Protein AF-A0A372LYJ2-F1 (afdb_monomer_lite)

Structure (mmCIF, N/CA/C/O backbone):
data_AF-A0A372LYJ2-F1
#
_entry.id   AF-A0A372LYJ2-F1
#
loop_
_atom_site.group_PDB
_atom_site.id
_atom_site.type_symbol
_atom_site.label_atom_id
_atom_site.label_alt_id
_atom_site.label_comp_id
_atom_site.label_asym_id
_atom_site.label_entity_id
_atom_site.label_seq_id
_atom_site.pdbx_PDB_ins_code
_atom_site.Ca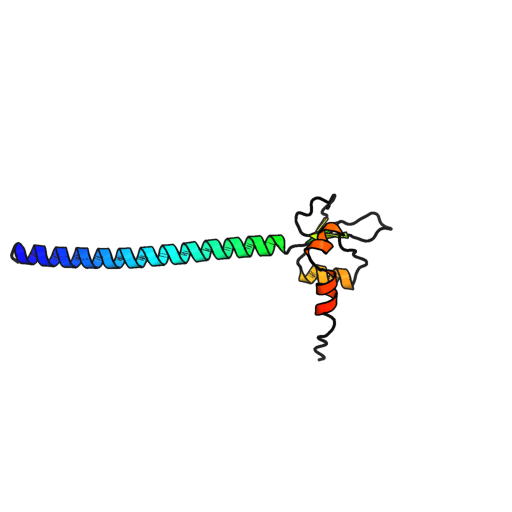rtn_x
_atom_site.Cartn_y
_atom_site.Cartn_z
_atom_site.occupancy
_atom_site.B_iso_or_equiv
_atom_site.auth_seq_id
_atom_site.auth_comp_id
_atom_site.auth_asym_id
_atom_site.auth_atom_id
_atom_site.pdbx_PDB_model_num
ATOM 1 N N . MET A 1 1 ? -33.361 10.580 38.754 1.00 68.88 1 MET A N 1
ATOM 2 C CA . MET A 1 1 ? -32.378 9.537 38.392 1.00 68.88 1 MET A CA 1
ATOM 3 C C . MET A 1 1 ? -31.405 9.361 39.550 1.00 68.88 1 MET A C 1
ATOM 5 O O . MET A 1 1 ? -30.804 10.346 39.975 1.00 68.88 1 MET A O 1
ATOM 9 N N . GLY A 1 2 ? -31.306 8.154 40.110 1.00 94.12 2 GLY A N 1
ATOM 10 C CA . GLY A 1 2 ? -30.440 7.874 41.265 1.00 94.12 2 GLY A CA 1
ATOM 11 C C . GLY A 1 2 ? -28.957 7.745 40.889 1.00 94.12 2 GLY A C 1
ATOM 12 O O . GLY A 1 2 ? -28.615 7.552 39.723 1.00 94.12 2 GLY A O 1
ATOM 13 N N . VAL A 1 3 ? -28.054 7.810 41.874 1.00 94.44 3 VAL A N 1
ATOM 14 C CA . VAL A 1 3 ? -26.594 7.684 41.651 1.00 94.44 3 VAL A CA 1
ATOM 15 C C . VAL A 1 3 ? -26.223 6.349 40.987 1.00 94.44 3 VAL A C 1
ATOM 17 O O . VAL A 1 3 ? -25.408 6.333 40.067 1.00 94.44 3 VAL A O 1
ATOM 20 N N . GLY A 1 4 ? -26.858 5.238 41.380 1.00 96.50 4 GLY A N 1
ATOM 21 C CA . GLY A 1 4 ? -26.613 3.923 40.769 1.00 96.50 4 GLY A CA 1
ATOM 22 C C . GLY A 1 4 ? -27.024 3.841 39.292 1.00 96.50 4 GLY A C 1
ATOM 23 O O . GLY A 1 4 ? -26.335 3.227 38.480 1.00 96.50 4 GLY A O 1
ATOM 24 N N . GLU A 1 5 ? -28.106 4.519 38.919 1.00 94.75 5 GLU A N 1
ATOM 25 C CA . GLU A 1 5 ? -28.613 4.564 37.544 1.00 94.75 5 GLU A CA 1
ATOM 26 C C . GLU A 1 5 ? -27.720 5.424 36.637 1.00 94.75 5 GLU A C 1
ATOM 28 O O . GLU A 1 5 ? -27.388 5.032 35.513 1.00 94.75 5 GLU A O 1
ATOM 33 N N . ARG A 1 6 ? -27.215 6.545 37.171 1.00 96.88 6 ARG A N 1
ATOM 34 C CA . ARG A 1 6 ? -26.174 7.349 36.517 1.00 96.88 6 ARG A CA 1
ATOM 35 C C . ARG A 1 6 ? -24.891 6.547 36.303 1.00 96.88 6 ARG A C 1
ATOM 37 O O . ARG A 1 6 ? -24.343 6.567 35.205 1.00 96.88 6 ARG A O 1
ATOM 44 N N . LEU A 1 7 ? -24.431 5.805 37.315 1.00 97.12 7 LEU A N 1
ATOM 45 C CA . LEU A 1 7 ? -23.234 4.966 37.203 1.00 97.12 7 LEU A CA 1
ATOM 46 C C . LEU A 1 7 ? -23.387 3.897 36.112 1.00 97.12 7 LEU A C 1
ATOM 48 O O . LEU A 1 7 ? -22.477 3.710 35.305 1.00 97.12 7 LEU A O 1
ATOM 52 N N . LYS A 1 8 ? -24.541 3.222 36.051 1.00 97.75 8 LYS A N 1
ATOM 53 C CA . LYS A 1 8 ? -24.839 2.237 35.000 1.00 97.75 8 LYS A CA 1
ATOM 54 C C . LYS A 1 8 ? -24.806 2.869 33.606 1.00 97.75 8 LYS A C 1
ATOM 56 O O . LYS A 1 8 ? -24.208 2.298 32.699 1.00 97.75 8 LYS A O 1
ATOM 61 N N . SER A 1 9 ? -25.388 4.059 33.462 1.00 96.50 9 SER A N 1
ATOM 62 C CA . SER A 1 9 ? -25.400 4.801 32.197 1.00 96.50 9 SER A CA 1
ATOM 63 C C . SER A 1 9 ? -23.986 5.168 31.743 1.00 96.50 9 SER A C 1
ATOM 65 O O . SER A 1 9 ? -23.612 4.890 30.607 1.00 96.50 9 SER A O 1
ATOM 67 N N . HIS A 1 10 ? -23.151 5.700 32.642 1.00 97.94 10 HIS A N 1
ATOM 68 C CA . HIS A 1 10 ? -21.763 6.026 32.307 1.00 97.94 10 HIS A CA 1
ATOM 69 C C . HIS A 1 10 ? -20.929 4.787 31.962 1.00 97.94 10 HIS A C 1
ATOM 71 O O . HIS A 1 10 ? -20.137 4.844 31.028 1.00 97.94 10 HIS A O 1
ATOM 77 N N . ARG A 1 11 ? -21.133 3.650 32.642 1.00 98.38 11 ARG A N 1
ATOM 78 C CA . ARG A 1 11 ? -20.461 2.387 32.280 1.00 98.38 11 ARG A CA 1
ATOM 79 C C . ARG A 1 11 ? -20.824 1.915 30.872 1.00 98.38 11 ARG A C 1
ATOM 81 O O . ARG A 1 11 ? -19.946 1.460 30.150 1.00 98.38 11 ARG A O 1
ATOM 88 N N . ALA A 1 12 ? -22.087 2.054 30.472 1.00 98.19 12 ALA A N 1
ATOM 89 C CA . ALA A 1 12 ? -22.512 1.723 29.114 1.00 98.19 12 ALA A CA 1
ATOM 90 C C . ALA A 1 12 ? -21.857 2.643 28.070 1.00 98.19 12 ALA A C 1
ATOM 92 O O . ALA A 1 12 ? -21.398 2.163 27.037 1.00 98.19 12 ALA A O 1
ATOM 93 N N . VAL A 1 13 ? -21.749 3.945 28.366 1.00 98.38 13 VAL A N 1
ATOM 94 C CA . VAL A 1 13 ? -21.038 4.902 27.502 1.00 98.38 13 VAL A CA 1
ATOM 95 C C . VAL A 1 13 ? -19.561 4.533 27.370 1.00 98.38 13 VAL A C 1
ATOM 97 O O . VAL A 1 13 ? -19.047 4.524 26.258 1.00 98.38 13 VAL A O 1
ATOM 100 N N . VAL A 1 14 ? -18.887 4.180 28.469 1.00 98.50 14 VAL A N 1
ATOM 101 C CA . VAL A 1 14 ? -17.480 3.745 28.435 1.00 98.50 14 VAL A CA 1
ATOM 102 C C . VAL A 1 14 ? -17.310 2.512 27.549 1.00 98.50 14 VAL A C 1
ATOM 104 O O . VAL A 1 14 ? -16.494 2.546 26.634 1.00 98.50 14 VAL A O 1
ATOM 107 N N . ALA A 1 15 ? -18.128 1.475 27.740 1.00 98.44 15 ALA A N 1
ATOM 108 C CA . ALA A 1 15 ? -18.057 0.261 26.924 1.00 98.44 15 ALA A CA 1
ATOM 109 C C . ALA A 1 15 ? -18.293 0.545 25.429 1.00 98.44 15 ALA A C 1
ATOM 111 O O . ALA A 1 15 ? -17.635 -0.026 24.558 1.00 98.44 15 ALA A O 1
ATOM 112 N N . TRP A 1 16 ? -19.214 1.459 25.116 1.00 98.25 16 TRP A N 1
ATOM 113 C CA . TRP A 1 16 ? -19.451 1.883 23.740 1.00 98.25 16 TRP A CA 1
ATOM 114 C C . TRP A 1 16 ? -18.252 2.641 23.151 1.00 98.25 16 TRP A C 1
ATOM 116 O O . TRP A 1 16 ? -17.854 2.359 22.022 1.00 98.25 16 TRP A O 1
ATOM 126 N N . LEU A 1 17 ? -17.635 3.552 23.909 1.00 98.38 17 LEU A N 1
ATOM 127 C CA . LEU A 1 17 ? -16.441 4.284 23.472 1.00 98.38 17 LEU A CA 1
ATOM 128 C C . LEU A 1 17 ? -15.238 3.357 23.264 1.00 98.38 17 LEU A C 1
ATOM 130 O O . LEU A 1 17 ? -14.503 3.521 22.293 1.00 98.38 17 LEU A O 1
ATOM 134 N N . GLU A 1 18 ? -15.055 2.361 24.128 1.00 98.62 18 GLU A N 1
ATOM 135 C CA . GLU A 1 18 ? -14.017 1.338 23.968 1.00 98.62 18 GLU A CA 1
ATOM 136 C C . GLU A 1 18 ? -14.218 0.531 22.683 1.00 98.62 18 GLU A C 1
ATOM 138 O O . GLU A 1 18 ? -13.263 0.298 21.937 1.00 98.62 18 GLU A O 1
ATOM 143 N N . TYR A 1 19 ? -15.465 0.163 22.378 1.00 98.19 19 TYR A N 1
ATOM 144 C CA . TYR A 1 19 ? -15.797 -0.491 21.118 1.00 98.19 19 TYR A CA 1
ATOM 145 C C . TYR A 1 19 ? -15.468 0.400 19.913 1.00 98.19 19 TYR A C 1
ATOM 147 O O . TYR A 1 19 ? -14.812 -0.066 18.982 1.00 98.19 19 TYR A O 1
ATOM 155 N N . GLN A 1 20 ? -15.874 1.675 19.933 1.00 98.38 20 GLN A N 1
ATOM 156 C CA . GLN A 1 20 ? -15.577 2.620 18.849 1.00 98.38 20 GLN A CA 1
ATOM 157 C C . GLN A 1 20 ? -14.066 2.787 18.649 1.00 98.38 20 GLN A C 1
ATOM 159 O O . GLN A 1 20 ? -13.574 2.681 17.527 1.00 98.38 20 GLN A O 1
ATOM 164 N N . LEU A 1 21 ? -13.307 2.943 19.737 1.00 98.31 21 LEU A N 1
ATOM 165 C CA . LEU A 1 21 ? -11.849 3.032 19.684 1.00 98.31 21 LEU A CA 1
ATOM 166 C C . LEU A 1 21 ? -11.221 1.780 19.058 1.00 98.31 21 LEU A C 1
ATOM 168 O O . LEU A 1 21 ? -10.285 1.887 18.267 1.00 98.31 21 LEU A O 1
ATOM 172 N N . ALA A 1 22 ? -11.726 0.590 19.390 1.00 98.25 22 ALA A N 1
ATOM 173 C CA . ALA A 1 22 ? -11.243 -0.657 18.807 1.00 98.25 22 ALA A CA 1
ATOM 174 C C . ALA A 1 22 ? -11.548 -0.778 17.301 1.00 98.25 22 ALA A C 1
ATOM 176 O O . ALA A 1 22 ? -10.782 -1.416 16.579 1.00 98.25 22 ALA A O 1
ATOM 177 N N . GLN A 1 23 ? -12.648 -0.193 16.816 1.00 98.31 23 GLN A N 1
ATOM 178 C CA . GLN A 1 23 ? -12.946 -0.139 15.379 1.00 98.31 23 GLN A CA 1
ATOM 179 C C . GLN A 1 23 ? -12.018 0.837 14.653 1.00 98.31 23 GLN A C 1
ATOM 181 O O . GLN A 1 23 ? -11.401 0.463 13.658 1.00 98.31 23 GLN A O 1
ATOM 186 N N . GLU A 1 24 ? -11.843 2.047 15.184 1.00 98.25 24 GLU A N 1
ATOM 187 C CA . GLU A 1 24 ? -10.965 3.046 14.563 1.00 98.25 24 GLU A CA 1
ATOM 188 C C . GLU A 1 24 ? -9.503 2.589 14.539 1.00 98.25 24 GLU A C 1
ATOM 190 O O . GLU A 1 24 ? -8.820 2.759 13.534 1.00 98.25 24 GLU A O 1
ATOM 195 N N . ARG A 1 25 ? -9.027 1.910 15.591 1.00 98.38 25 ARG A N 1
ATOM 196 C CA . ARG A 1 25 ? -7.683 1.307 15.591 1.00 98.38 25 ARG A CA 1
ATOM 197 C C 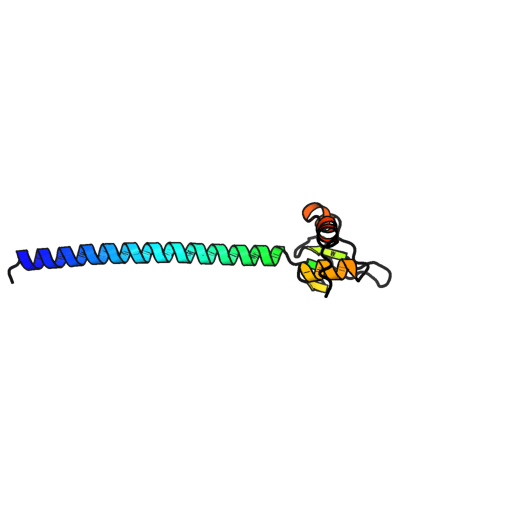. ARG A 1 25 ? -7.493 0.273 14.483 1.00 98.38 25 ARG A C 1
ATOM 199 O O . ARG A 1 25 ? -6.432 0.254 13.871 1.00 98.38 25 ARG A O 1
ATOM 206 N N . ARG A 1 26 ? -8.503 -0.561 14.214 1.00 98.06 26 ARG A N 1
ATOM 207 C CA . ARG A 1 26 ? -8.454 -1.523 13.100 1.00 98.06 26 ARG A CA 1
ATOM 208 C C . ARG A 1 26 ? -8.385 -0.810 11.757 1.00 98.06 26 ARG A C 1
ATOM 210 O O . ARG A 1 26 ? -7.506 -1.105 10.963 1.00 98.06 26 ARG A O 1
ATOM 217 N N . LYS A 1 27 ? -9.227 0.204 11.559 1.00 97.69 27 LYS A N 1
ATOM 218 C CA . LYS A 1 27 ? -9.217 1.011 10.337 1.00 97.69 27 LYS A CA 1
ATOM 219 C C . LYS A 1 27 ? -7.873 1.703 10.099 1.00 97.69 27 LYS A C 1
ATOM 221 O O . LYS A 1 27 ? -7.413 1.759 8.965 1.00 97.69 27 LYS A O 1
ATOM 226 N N . VAL A 1 28 ? -7.238 2.217 11.154 1.00 97.88 28 VAL A N 1
ATOM 227 C CA . VAL A 1 28 ? -5.886 2.786 11.062 1.00 97.88 28 VAL A CA 1
ATOM 228 C C . VAL A 1 28 ? -4.883 1.726 10.612 1.00 97.88 28 VAL A C 1
ATOM 230 O O . VAL A 1 28 ? -4.150 1.983 9.666 1.00 97.88 28 VAL A O 1
ATOM 233 N N . GLN A 1 29 ? -4.894 0.534 11.216 1.00 97.81 29 GLN A N 1
ATOM 234 C CA . GLN A 1 29 ? -4.000 -0.561 10.814 1.00 97.81 29 GLN A CA 1
ATOM 235 C C . GLN A 1 29 ? -4.198 -0.971 9.349 1.00 97.81 29 GLN A C 1
ATOM 237 O O . GLN A 1 29 ? -3.219 -1.159 8.628 1.00 97.81 29 GLN A O 1
ATOM 242 N N . ASP A 1 30 ? -5.448 -1.060 8.893 1.00 97.62 30 ASP A N 1
ATOM 243 C CA . ASP A 1 30 ? -5.763 -1.388 7.500 1.00 97.62 30 ASP A CA 1
ATOM 244 C C . ASP A 1 30 ? -5.224 -0.311 6.543 1.00 97.62 30 ASP A C 1
ATOM 246 O O . ASP A 1 30 ? -4.564 -0.619 5.550 1.00 97.62 30 ASP A O 1
ATOM 250 N N . LEU A 1 31 ? -5.429 0.969 6.872 1.00 97.50 31 LEU A N 1
ATOM 251 C CA . LEU A 1 31 ? -4.923 2.090 6.074 1.00 97.50 31 LEU A CA 1
ATOM 252 C C . LEU A 1 31 ? -3.389 2.162 6.066 1.00 97.50 31 LEU A C 1
ATOM 254 O O . LEU A 1 31 ? -2.797 2.455 5.028 1.00 97.50 31 LEU A O 1
ATOM 258 N N . GLU A 1 32 ? -2.733 1.886 7.193 1.00 97.62 32 GLU A N 1
ATOM 259 C CA . GLU A 1 32 ? -1.270 1.800 7.273 1.00 97.62 32 GLU A CA 1
ATOM 260 C C . GLU A 1 32 ? -0.731 0.688 6.360 1.00 97.62 32 GLU A C 1
ATOM 262 O O . GLU A 1 32 ? 0.233 0.909 5.619 1.00 97.62 32 GLU A O 1
ATOM 267 N N . ALA A 1 33 ? -1.390 -0.475 6.341 1.00 96.69 33 ALA A N 1
ATOM 268 C CA . ALA A 1 33 ? -1.046 -1.573 5.442 1.00 96.69 33 ALA A CA 1
ATOM 269 C C . ALA A 1 33 ? -1.252 -1.199 3.962 1.00 96.69 33 ALA A C 1
ATOM 271 O O . ALA A 1 33 ? -0.392 -1.493 3.127 1.00 96.69 33 ALA A O 1
ATOM 272 N N . GLU A 1 34 ? -2.343 -0.503 3.623 1.00 94.50 34 GLU A N 1
ATOM 273 C CA . GLU A 1 34 ? -2.580 -0.002 2.264 1.00 94.50 34 GLU A CA 1
ATOM 274 C C . GLU A 1 34 ? -1.506 0.993 1.807 1.00 94.50 34 GLU A C 1
ATOM 276 O O . GLU A 1 34 ? -1.041 0.925 0.664 1.00 94.50 34 GLU A O 1
ATOM 281 N N . VAL A 1 35 ? -1.095 1.919 2.680 1.00 94.31 35 VAL A N 1
ATOM 282 C CA . VAL A 1 35 ? -0.020 2.876 2.381 1.00 94.31 35 VAL A CA 1
ATOM 283 C C . VAL A 1 35 ? 1.287 2.134 2.123 1.00 94.31 35 VAL A C 1
ATOM 285 O O . VAL A 1 35 ? 1.925 2.379 1.098 1.00 94.31 35 VAL A O 1
ATOM 288 N N . ALA A 1 36 ? 1.654 1.189 2.990 1.00 93.25 36 ALA A N 1
ATOM 289 C CA . ALA A 1 36 ? 2.862 0.387 2.817 1.00 93.25 36 ALA A CA 1
ATOM 290 C C . ALA A 1 36 ? 2.845 -0.398 1.493 1.00 93.25 36 ALA A C 1
ATOM 292 O O . ALA A 1 36 ? 3.826 -0.377 0.749 1.00 93.25 36 ALA A O 1
ATOM 293 N N . ALA A 1 37 ? 1.717 -1.024 1.147 1.00 91.94 37 ALA A N 1
ATOM 294 C CA . ALA A 1 37 ? 1.563 -1.752 -0.110 1.00 91.94 37 ALA A CA 1
ATOM 295 C C . ALA A 1 37 ? 1.677 -0.835 -1.340 1.00 91.94 37 ALA A C 1
ATOM 297 O O . ALA A 1 37 ? 2.310 -1.201 -2.332 1.00 91.94 37 ALA A O 1
ATOM 298 N N . ARG A 1 38 ? 1.105 0.376 -1.288 1.00 90.19 38 ARG A N 1
ATOM 299 C CA . ARG A 1 38 ? 1.220 1.361 -2.378 1.00 90.19 38 ARG A CA 1
ATOM 300 C C . ARG A 1 38 ? 2.644 1.868 -2.551 1.00 90.19 38 ARG A C 1
ATOM 302 O O . ARG A 1 38 ? 3.086 2.010 -3.688 1.00 90.19 38 ARG A O 1
ATOM 309 N N . GLU A 1 39 ? 3.353 2.139 -1.462 1.00 85.25 39 GLU A N 1
ATOM 310 C CA . GLU A 1 39 ? 4.760 2.547 -1.523 1.00 85.25 39 GLU A CA 1
ATOM 311 C C . GLU A 1 39 ? 5.640 1.423 -2.077 1.00 85.25 39 GLU A C 1
ATOM 313 O O . GLU A 1 39 ? 6.455 1.670 -2.966 1.00 85.25 39 GLU A O 1
ATOM 318 N N . GLN A 1 40 ? 5.398 0.176 -1.668 1.00 77.88 40 GLN A N 1
ATOM 319 C CA . GLN A 1 40 ? 6.084 -0.981 -2.238 1.00 77.88 40 GLN A CA 1
ATOM 320 C C . GLN A 1 40 ? 5.799 -1.126 -3.741 1.00 77.88 40 GLN A C 1
ATOM 322 O O . GLN A 1 40 ? 6.729 -1.235 -4.534 1.00 77.88 40 GLN A O 1
ATOM 327 N N . ALA A 1 41 ? 4.537 -1.019 -4.165 1.00 72.06 41 ALA A N 1
ATOM 328 C CA . ALA A 1 41 ? 4.173 -1.068 -5.581 1.00 72.06 41 ALA A CA 1
ATOM 329 C C . ALA A 1 41 ? 4.801 0.080 -6.395 1.00 72.06 41 ALA A C 1
ATOM 331 O O . ALA A 1 41 ? 5.187 -0.114 -7.549 1.00 72.06 41 ALA A O 1
ATOM 332 N N . ARG A 1 42 ? 4.937 1.280 -5.812 1.00 69.69 42 ARG A N 1
ATOM 333 C CA . ARG A 1 42 ? 5.642 2.418 -6.428 1.00 69.69 42 ARG A CA 1
ATOM 334 C C . ARG A 1 42 ? 7.136 2.154 -6.562 1.00 69.69 42 ARG A C 1
ATOM 336 O O . ARG A 1 42 ? 7.704 2.464 -7.608 1.00 69.69 42 ARG A O 1
ATOM 343 N N . GLU A 1 43 ? 7.763 1.591 -5.535 1.00 67.44 43 GLU A N 1
ATOM 344 C CA . GLU A 1 43 ? 9.169 1.191 -5.557 1.00 67.44 43 GLU A CA 1
ATOM 345 C C . GLU A 1 43 ? 9.412 0.108 -6.613 1.00 67.44 43 GLU A C 1
ATOM 347 O O . GLU A 1 43 ? 10.317 0.248 -7.434 1.00 67.44 43 GLU A O 1
ATOM 352 N N . ASP A 1 44 ? 8.564 -0.916 -6.670 1.00 66.06 44 ASP A N 1
ATOM 353 C CA . ASP A 1 44 ? 8.649 -1.986 -7.665 1.00 66.06 44 ASP A CA 1
ATOM 354 C C . ASP A 1 44 ? 8.423 -1.448 -9.080 1.00 66.06 44 ASP A C 1
ATOM 356 O O . ASP A 1 44 ? 9.191 -1.755 -9.993 1.00 66.06 44 ASP A O 1
ATOM 360 N N . ALA A 1 45 ? 7.456 -0.545 -9.264 1.00 62.03 45 ALA A N 1
ATOM 361 C CA . ALA A 1 45 ? 7.255 0.155 -10.530 1.00 62.03 45 ALA A CA 1
ATOM 362 C C . ALA A 1 45 ? 8.442 1.060 -10.901 1.00 62.03 45 ALA A C 1
ATOM 364 O O . ALA A 1 45 ? 8.734 1.221 -12.085 1.00 62.03 45 ALA A O 1
ATOM 365 N N . ARG A 1 46 ? 9.146 1.654 -9.925 1.00 59.72 46 ARG A N 1
ATOM 366 C CA . ARG A 1 46 ? 10.389 2.409 -10.160 1.00 59.72 46 ARG A CA 1
ATOM 367 C C . ARG A 1 46 ? 11.528 1.477 -10.567 1.00 59.72 46 ARG A C 1
ATOM 369 O O . ARG A 1 46 ? 12.267 1.808 -11.489 1.00 59.72 46 ARG A O 1
ATOM 376 N N . ARG A 1 47 ? 11.649 0.313 -9.925 1.00 60.56 47 ARG A N 1
ATOM 377 C CA . ARG A 1 47 ? 12.633 -0.737 -10.249 1.00 60.56 47 ARG A CA 1
ATOM 378 C C . ARG A 1 47 ? 12.365 -1.417 -11.592 1.00 60.56 47 ARG A C 1
ATOM 380 O O . ARG A 1 47 ? 13.300 -1.908 -12.216 1.00 60.56 47 ARG A O 1
ATOM 387 N N . ALA A 1 48 ? 11.113 -1.427 -12.044 1.00 61.88 48 ALA A N 1
ATOM 388 C CA . ALA A 1 48 ? 10.698 -1.938 -13.348 1.00 61.88 48 ALA A CA 1
ATOM 389 C C . ALA A 1 48 ? 10.926 -0.947 -14.508 1.00 61.88 48 ALA A C 1
ATOM 391 O O . ALA A 1 48 ? 10.548 -1.239 -15.645 1.00 61.88 48 ALA A O 1
ATOM 392 N N . ARG A 1 49 ? 11.505 0.234 -14.249 1.00 70.56 49 ARG A N 1
ATOM 393 C CA . ARG A 1 49 ? 11.887 1.185 -15.301 1.00 70.56 49 ARG A CA 1
ATOM 394 C C . ARG A 1 49 ? 13.228 0.801 -15.919 1.00 70.56 49 ARG A C 1
ATOM 396 O O . ARG A 1 49 ? 14.079 0.181 -15.277 1.00 70.56 49 ARG A O 1
ATOM 403 N N . TYR A 1 50 ? 13.395 1.194 -17.174 1.00 78.88 50 TYR A N 1
ATOM 404 C CA . TYR A 1 50 ? 14.620 1.013 -17.935 1.00 78.88 50 TYR A CA 1
ATOM 405 C C . TYR A 1 50 ? 15.167 2.373 -18.355 1.00 78.88 50 TYR A C 1
ATOM 407 O O . TYR A 1 50 ? 14.437 3.359 -18.442 1.00 78.88 50 TYR A O 1
ATOM 415 N N . THR A 1 51 ? 16.459 2.430 -18.624 1.00 81.62 51 THR A N 1
ATOM 416 C CA . THR A 1 51 ? 17.145 3.599 -19.163 1.00 81.62 51 THR A CA 1
ATOM 417 C C . THR A 1 51 ? 17.886 3.218 -20.424 1.00 81.62 51 THR A C 1
ATOM 419 O O . THR A 1 51 ? 18.543 2.178 -20.441 1.00 81.62 51 THR A O 1
ATOM 422 N N . VAL A 1 52 ? 17.818 4.073 -21.438 1.00 80.31 52 VAL A N 1
ATOM 423 C CA . VAL A 1 52 ? 18.636 3.940 -22.643 1.00 80.31 52 VAL A CA 1
ATOM 424 C C . VAL A 1 52 ? 19.896 4.779 -22.464 1.00 80.31 52 VAL A C 1
ATOM 426 O O . VAL A 1 52 ? 19.818 5.987 -22.213 1.00 80.31 52 VAL A O 1
ATOM 429 N N . GLU A 1 53 ? 21.042 4.118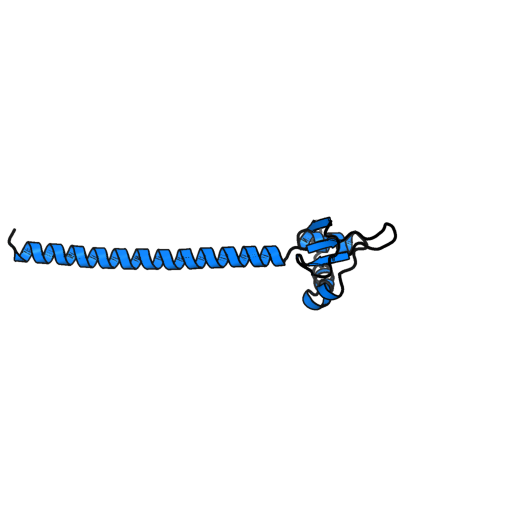 -22.548 1.00 84.62 53 GLU A N 1
ATOM 430 C CA . GLU A 1 53 ? 22.338 4.747 -22.770 1.00 84.62 53 GLU A CA 1
ATOM 431 C C . GLU A 1 53 ? 22.540 4.775 -24.285 1.00 84.62 53 GLU A C 1
ATOM 433 O O . GLU A 1 53 ? 22.572 3.720 -24.921 1.00 84.62 53 GLU A O 1
ATOM 438 N N . THR A 1 54 ? 22.592 5.969 -24.882 1.00 74.19 54 THR A N 1
ATOM 439 C CA . THR A 1 54 ? 23.002 6.051 -26.286 1.00 74.19 54 THR A CA 1
ATOM 440 C C . THR A 1 54 ? 24.513 6.102 -26.336 1.00 74.19 54 THR A C 1
ATOM 442 O O . THR A 1 54 ? 25.163 6.845 -25.594 1.00 74.19 54 THR A O 1
ATOM 445 N N . THR A 1 55 ? 25.063 5.245 -27.181 1.00 67.38 55 THR A N 1
ATOM 446 C CA . THR A 1 55 ? 26.497 5.188 -27.423 1.00 67.38 55 THR A CA 1
ATOM 447 C C . THR A 1 55 ? 26.812 6.075 -28.636 1.00 67.38 55 THR A C 1
ATOM 449 O O . THR A 1 55 ? 25.922 6.661 -29.250 1.00 67.38 55 THR A O 1
ATOM 452 N N . TRP A 1 56 ? 28.093 6.219 -28.973 1.00 68.56 56 TRP A N 1
ATOM 453 C CA . TRP A 1 56 ? 28.567 6.865 -30.200 1.00 68.56 56 TRP A CA 1
ATOM 454 C C . TRP A 1 56 ? 27.781 6.431 -31.456 1.00 68.56 56 TRP A C 1
ATOM 456 O O . TRP A 1 56 ? 27.264 5.317 -31.467 1.00 68.56 56 TRP A O 1
ATOM 466 N N . PRO A 1 57 ? 27.745 7.251 -32.528 1.00 70.50 57 PRO A N 1
ATOM 467 C CA . PRO A 1 57 ? 26.879 7.036 -33.698 1.00 70.50 57 PRO A CA 1
ATOM 468 C C . PRO A 1 57 ? 26.936 5.641 -34.343 1.00 70.50 57 PRO A C 1
ATOM 470 O O . PRO A 1 57 ? 25.948 5.210 -34.926 1.00 70.50 57 PRO A O 1
ATOM 473 N N . ASP A 1 58 ? 28.065 4.937 -34.214 1.00 75.00 58 ASP A N 1
ATOM 474 C CA . ASP A 1 58 ? 28.300 3.616 -34.814 1.00 75.00 58 ASP A CA 1
ATOM 475 C C . ASP A 1 58 ? 28.116 2.442 -33.832 1.00 75.00 58 ASP A C 1
ATOM 477 O O . ASP A 1 58 ? 28.430 1.296 -34.152 1.00 75.00 58 ASP A O 1
ATOM 481 N N . MET A 1 59 ? 27.647 2.710 -32.614 1.00 71.31 59 MET A N 1
ATOM 482 C CA . MET A 1 59 ? 27.473 1.711 -31.564 1.00 71.31 59 MET A CA 1
ATOM 483 C C . MET A 1 59 ? 25.991 1.553 -31.220 1.00 71.31 59 MET A C 1
ATOM 485 O O . MET A 1 59 ? 25.263 2.544 -31.171 1.00 71.31 59 MET A O 1
ATOM 489 N N . PRO A 1 60 ? 25.533 0.323 -30.928 1.00 75.38 60 PRO A N 1
ATOM 490 C CA . PRO A 1 60 ? 24.156 0.109 -30.526 1.00 75.38 60 PRO A CA 1
ATOM 491 C C . PRO A 1 60 ? 23.861 0.871 -29.233 1.00 75.38 60 PRO A C 1
ATOM 493 O O . PRO A 1 60 ? 24.700 0.979 -28.327 1.00 75.38 60 PRO A O 1
ATOM 496 N N . ASN A 1 61 ? 22.638 1.377 -29.138 1.00 82.56 61 ASN A N 1
ATOM 497 C CA . ASN A 1 61 ? 22.125 1.878 -27.878 1.00 82.56 61 ASN A CA 1
ATOM 498 C C . ASN A 1 61 ? 22.078 0.714 -26.877 1.00 82.56 61 ASN A C 1
ATOM 500 O O . ASN A 1 61 ? 21.791 -0.430 -27.243 1.00 82.56 61 ASN A O 1
ATOM 504 N N . VAL A 1 62 ? 22.343 0.990 -25.604 1.00 85.19 62 VAL A N 1
ATOM 505 C CA . VAL A 1 62 ? 22.325 -0.032 -24.559 1.00 85.19 62 VAL A CA 1
ATOM 506 C C . VAL A 1 62 ? 21.131 0.200 -23.645 1.00 85.19 62 VAL A C 1
ATOM 508 O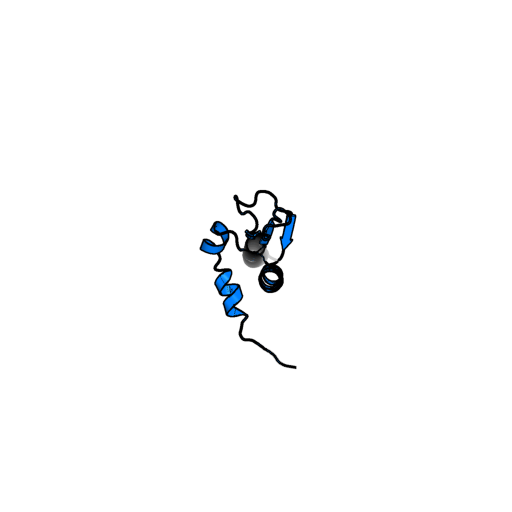 O . VAL A 1 62 ? 20.899 1.299 -23.138 1.00 85.19 62 VAL A O 1
ATOM 511 N N . LEU A 1 63 ? 20.346 -0.851 -23.423 1.00 84.81 63 LEU A N 1
ATOM 512 C CA . LEU A 1 63 ? 19.241 -0.846 -22.478 1.00 84.81 63 LEU A CA 1
ATOM 513 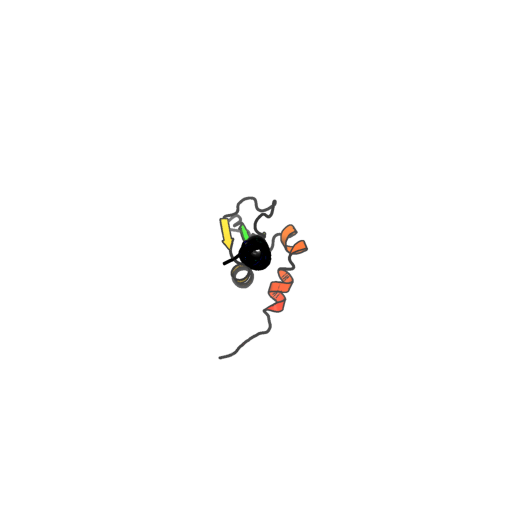C C . LEU A 1 63 ? 19.728 -1.297 -21.095 1.00 84.81 63 LEU A C 1
ATOM 515 O O . LEU A 1 63 ? 20.255 -2.399 -20.920 1.00 84.81 63 LEU A O 1
ATOM 519 N N . HIS A 1 64 ? 19.494 -0.464 -20.088 1.00 84.50 64 HIS A N 1
ATOM 520 C CA . HIS A 1 64 ? 19.825 -0.730 -18.690 1.00 84.50 64 HIS A CA 1
ATOM 521 C C . HIS A 1 64 ? 18.553 -0.758 -17.843 1.00 84.50 64 HIS A C 1
ATOM 523 O O . HIS A 1 64 ? 17.594 -0.051 -18.138 1.00 84.50 64 HIS A O 1
ATOM 529 N N . ARG A 1 65 ? 18.544 -1.501 -16.732 1.00 79.62 65 ARG A N 1
ATOM 530 C CA . ARG A 1 65 ? 17.551 -1.262 -15.671 1.00 79.62 65 ARG A CA 1
ATOM 531 C C . ARG A 1 65 ? 17.813 0.086 -15.004 1.00 79.62 65 ARG A C 1
ATOM 533 O O . ARG A 1 65 ? 18.969 0.490 -14.852 1.00 79.62 65 ARG A O 1
ATOM 540 N N . SER A 1 66 ? 16.756 0.763 -14.565 1.00 75.50 66 SER A N 1
ATOM 541 C CA . SER A 1 66 ? 16.888 2.004 -13.803 1.00 75.50 66 SER A CA 1
ATOM 542 C C . SER A 1 66 ? 17.737 1.773 -12.551 1.00 75.50 66 SER A C 1
ATOM 544 O O . SER A 1 66 ? 17.477 0.864 -11.765 1.00 75.50 66 SER A O 1
ATOM 546 N N . GLY A 1 67 ? 18.777 2.594 -12.382 1.00 75.12 67 GLY A N 1
ATOM 547 C CA . GLY A 1 67 ? 19.754 2.452 -11.297 1.00 75.12 67 GLY A CA 1
ATOM 548 C C . GLY A 1 67 ? 20.893 1.461 -11.572 1.00 75.12 67 GLY A C 1
ATOM 549 O O . GLY A 1 67 ? 21.654 1.153 -10.657 1.00 75.12 67 GLY A O 1
ATOM 550 N N . CYS A 1 68 ? 21.047 0.957 -12.803 1.00 80.75 68 CYS A N 1
ATOM 551 C CA . CYS A 1 68 ? 22.219 0.168 -13.179 1.00 80.75 68 CYS A CA 1
ATOM 552 C C . CYS A 1 68 ? 23.505 0.980 -12.979 1.00 80.75 68 CYS A C 1
ATOM 554 O O . CYS A 1 68 ? 23.703 2.005 -13.625 1.00 80.75 68 CYS A O 1
ATOM 556 N N . ARG A 1 69 ? 24.417 0.478 -12.139 1.00 81.50 69 ARG A N 1
ATOM 557 C CA . ARG A 1 69 ? 25.707 1.130 -11.850 1.00 81.50 69 ARG A CA 1
ATOM 558 C C . ARG A 1 69 ? 26.643 1.263 -13.057 1.00 81.50 69 ARG A C 1
ATOM 560 O O . ARG A 1 69 ? 27.611 2.003 -12.981 1.00 81.50 69 ARG A O 1
ATOM 567 N N . TYR A 1 70 ? 26.390 0.495 -14.119 1.00 82.88 70 TYR A N 1
ATOM 568 C CA . TYR A 1 70 ? 27.162 0.526 -15.363 1.00 82.88 70 TYR A CA 1
ATOM 569 C C . TYR A 1 70 ? 26.564 1.464 -16.410 1.00 82.88 70 TYR A C 1
ATOM 571 O O . TYR A 1 70 ? 27.167 1.621 -17.461 1.00 82.88 70 TYR A O 1
ATOM 579 N N . ASN A 1 71 ? 25.393 2.053 -16.142 1.00 82.94 71 ASN A N 1
ATOM 580 C CA . ASN A 1 71 ? 24.852 3.098 -16.996 1.00 82.94 71 ASN A CA 1
ATOM 581 C C . ASN A 1 71 ? 25.642 4.383 -16.741 1.00 82.94 71 ASN A C 1
ATOM 583 O O . ASN A 1 71 ? 25.436 5.049 -15.721 1.00 82.94 71 ASN A O 1
ATOM 587 N N . SER A 1 72 ? 26.579 4.684 -17.634 1.00 77.44 72 SER A N 1
ATOM 588 C CA . SER A 1 72 ? 27.512 5.793 -17.442 1.00 77.44 72 SER A CA 1
ATOM 589 C C . SER A 1 72 ? 26.917 7.135 -17.869 1.00 77.44 72 SER A C 1
ATOM 591 O O . SER A 1 72 ? 27.337 8.181 -17.378 1.00 77.44 72 SER A O 1
ATOM 593 N N . SER A 1 73 ? 25.912 7.101 -18.750 1.00 73.44 73 SER A N 1
ATOM 594 C CA . SER A 1 73 ? 25.240 8.277 -19.309 1.00 73.44 73 SER A CA 1
ATOM 595 C C . SER A 1 73 ? 23.750 8.000 -19.564 1.00 73.44 73 SER A C 1
ATOM 597 O O . SER A 1 73 ? 23.342 7.775 -20.706 1.00 73.44 73 SER A O 1
ATOM 599 N N . PRO A 1 74 ? 22.896 8.031 -18.523 1.00 73.50 74 PRO A N 1
ATOM 600 C CA . PRO A 1 74 ? 21.465 7.805 -18.689 1.00 73.50 74 PRO A CA 1
ATOM 601 C C . PRO A 1 74 ? 20.832 8.941 -19.497 1.00 73.50 74 PRO A C 1
ATOM 603 O O . PRO A 1 74 ? 20.760 10.071 -19.019 1.00 73.50 74 PRO A O 1
ATOM 606 N N . GLN A 1 75 ? 20.324 8.646 -20.696 1.00 70.31 75 GLN A N 1
ATOM 607 C CA . GLN A 1 75 ? 19.725 9.677 -21.552 1.00 70.31 75 GLN A CA 1
ATOM 608 C C . GLN A 1 75 ? 18.203 9.713 -21.498 1.00 70.31 75 GLN A C 1
ATOM 610 O O . GLN A 1 75 ? 17.599 10.778 -21.617 1.00 70.31 75 GLN A O 1
ATOM 615 N N . THR A 1 76 ? 17.538 8.570 -21.324 1.00 74.00 76 THR A N 1
ATOM 616 C CA . THR A 1 76 ? 16.069 8.533 -21.264 1.00 74.00 76 THR A CA 1
ATOM 617 C C . THR A 1 76 ? 15.590 7.394 -20.382 1.00 74.00 76 THR A C 1
ATOM 619 O O . THR A 1 76 ? 16.067 6.273 -20.522 1.00 74.00 76 THR A O 1
ATOM 622 N N . ASN A 1 77 ? 14.633 7.673 -19.491 1.00 76.81 77 ASN A N 1
ATOM 623 C CA . ASN A 1 77 ? 13.905 6.642 -18.753 1.00 76.81 77 ASN A CA 1
ATOM 624 C C . ASN A 1 77 ? 12.680 6.209 -19.561 1.00 76.81 77 ASN A C 1
ATOM 626 O O . ASN A 1 77 ? 11.846 7.047 -19.896 1.00 76.81 77 ASN A O 1
ATOM 630 N N . ILE A 1 78 ? 12.550 4.910 -19.798 1.00 75.12 78 ILE A N 1
ATOM 631 C CA . ILE A 1 78 ? 11.443 4.301 -20.531 1.00 75.12 78 ILE A CA 1
ATOM 632 C C . ILE A 1 78 ? 10.768 3.217 -19.685 1.00 75.12 78 ILE A C 1
ATOM 634 O O . ILE A 1 78 ? 11.353 2.654 -18.750 1.00 75.12 78 ILE A O 1
ATOM 638 N N . ARG A 1 79 ? 9.492 2.949 -19.970 1.00 72.88 79 ARG A N 1
ATOM 639 C CA . ARG A 1 79 ? 8.730 1.887 -19.287 1.00 72.88 79 ARG A CA 1
ATOM 640 C C . ARG A 1 79 ? 9.124 0.509 -19.821 1.00 72.88 79 ARG A C 1
ATOM 642 O O . ARG A 1 79 ? 9.671 0.403 -20.909 1.00 72.88 79 ARG A O 1
ATOM 649 N N . ALA A 1 80 ? 8.783 -0.550 -19.086 1.00 70.00 80 ALA A N 1
ATOM 650 C CA . ALA A 1 80 ? 9.040 -1.928 -19.507 1.00 70.00 80 ALA A CA 1
ATOM 651 C C . ALA A 1 80 ? 8.458 -2.270 -20.889 1.00 70.00 80 ALA A C 1
ATOM 653 O O . ALA A 1 80 ? 9.159 -2.836 -21.717 1.00 70.00 80 ALA A O 1
ATOM 654 N N . SER A 1 81 ? 7.214 -1.872 -21.169 1.00 68.06 81 SER A N 1
ATOM 655 C CA . SER A 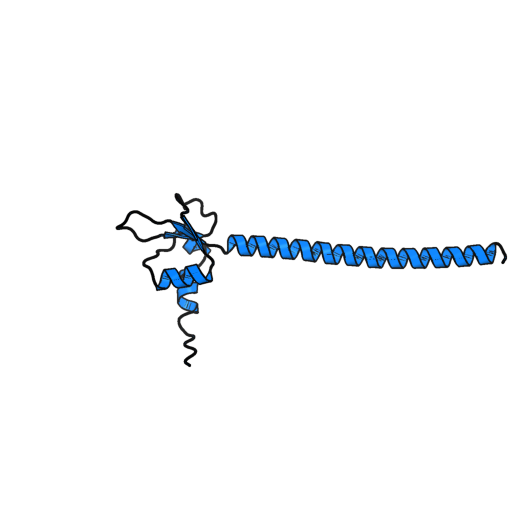1 81 ? 6.577 -2.100 -22.474 1.00 68.06 81 SER A CA 1
ATOM 656 C C . SER A 1 81 ? 7.271 -1.347 -23.613 1.00 68.06 81 SER A C 1
ATOM 658 O O . SER A 1 81 ? 7.448 -1.884 -24.699 1.00 68.06 81 SER A O 1
ATOM 660 N N . GLU A 1 82 ? 7.718 -0.117 -23.355 1.00 74.19 82 GLU A N 1
ATOM 661 C CA . GLU A 1 82 ? 8.491 0.668 -24.320 1.00 74.19 82 GLU A CA 1
ATOM 662 C C . GLU A 1 82 ? 9.881 0.062 -24.544 1.00 74.19 82 GLU A C 1
ATOM 664 O O . GLU A 1 82 ? 10.361 0.033 -25.669 1.00 74.19 82 GLU A O 1
ATOM 669 N N . ALA A 1 83 ? 10.512 -0.477 -23.499 1.00 73.00 83 ALA A N 1
ATOM 670 C CA . ALA A 1 83 ? 11.782 -1.182 -23.614 1.00 73.00 83 ALA A CA 1
ATOM 671 C C . ALA A 1 83 ? 11.664 -2.434 -24.496 1.00 73.00 83 ALA A C 1
ATOM 673 O O . ALA A 1 83 ? 12.507 -2.635 -25.365 1.00 73.00 83 ALA A O 1
ATOM 674 N N . VAL A 1 84 ? 10.598 -3.227 -24.330 1.00 70.38 84 VAL A N 1
ATOM 675 C CA . VAL A 1 84 ? 10.306 -4.380 -25.202 1.00 70.38 84 VAL A CA 1
ATOM 676 C C . VAL A 1 84 ? 10.122 -3.935 -26.652 1.00 70.38 84 VAL A C 1
ATOM 678 O O . VAL A 1 84 ? 10.721 -4.529 -27.545 1.00 70.38 84 VAL A O 1
ATOM 681 N N . GLN A 1 85 ? 9.349 -2.870 -26.887 1.00 69.94 85 GLN A N 1
ATOM 682 C CA . GLN A 1 85 ? 9.117 -2.356 -28.237 1.00 69.94 85 GLN A CA 1
ATOM 683 C C . GLN A 1 85 ? 10.409 -1.848 -28.886 1.00 69.94 85 GLN A C 1
ATOM 685 O O . GLN A 1 85 ? 10.718 -2.216 -30.013 1.00 69.94 85 GLN A O 1
ATOM 690 N N . ARG A 1 86 ? 11.217 -1.056 -28.172 1.00 72.38 86 ARG A N 1
ATOM 691 C CA . ARG A 1 86 ? 12.449 -0.523 -28.758 1.00 72.38 86 ARG A CA 1
ATOM 692 C C . ARG A 1 86 ? 13.495 -1.600 -29.022 1.00 72.38 86 ARG A C 1
ATOM 694 O O . ARG A 1 86 ? 14.184 -1.503 -30.021 1.00 72.38 86 ARG A O 1
ATOM 701 N N . VAL A 1 87 ? 13.602 -2.636 -28.190 1.00 69.62 87 VAL A N 1
ATOM 702 C CA . VAL A 1 87 ? 14.509 -3.764 -28.482 1.00 69.62 87 VAL A CA 1
ATOM 703 C C . VAL A 1 87 ? 14.069 -4.548 -29.729 1.00 69.62 87 VAL A C 1
ATOM 705 O O . VAL A 1 87 ? 14.895 -5.202 -30.359 1.00 69.62 87 VAL A O 1
ATOM 708 N N . ARG A 1 88 ? 12.788 -4.476 -30.116 1.00 68.62 88 ARG A N 1
ATOM 709 C CA . ARG A 1 88 ? 12.294 -5.040 -31.382 1.00 68.62 88 ARG A CA 1
ATOM 710 C C . ARG A 1 88 ? 12.584 -4.138 -32.582 1.00 68.62 88 ARG A C 1
ATOM 712 O O . ARG A 1 88 ? 12.954 -4.654 -33.632 1.00 68.62 88 ARG A O 1
ATOM 719 N N . ASP A 1 89 ? 12.406 -2.827 -32.424 1.00 71.62 89 ASP A N 1
ATOM 720 C CA . ASP A 1 89 ? 12.406 -1.869 -33.541 1.00 71.62 89 ASP A CA 1
ATOM 721 C C . ASP A 1 89 ? 13.770 -1.206 -33.815 1.00 71.62 89 ASP A C 1
ATOM 723 O O . ASP A 1 89 ? 14.024 -0.750 -34.928 1.00 71.62 89 ASP A O 1
ATOM 727 N N . ASP A 1 90 ? 14.641 -1.123 -32.810 1.00 67.31 90 ASP A N 1
ATOM 728 C CA . ASP A 1 90 ? 15.939 -0.434 -32.827 1.00 67.31 90 ASP A CA 1
ATOM 729 C C . ASP A 1 90 ? 17.029 -1.458 -32.438 1.00 67.31 90 ASP A C 1
ATOM 731 O O . ASP A 1 90 ? 16.749 -2.335 -31.614 1.00 67.31 90 ASP A O 1
ATOM 735 N N . PRO A 1 91 ? 18.266 -1.411 -32.981 1.00 66.75 91 PRO A N 1
ATOM 736 C CA . PRO A 1 91 ? 19.414 -2.206 -32.517 1.00 66.75 91 PRO A CA 1
ATOM 737 C C . PRO A 1 91 ? 19.850 -1.861 -31.078 1.00 66.75 91 PRO A C 1
ATOM 739 O O . PRO A 1 91 ? 20.990 -1.480 -30.815 1.00 66.75 91 PRO A O 1
ATOM 742 N N . LEU A 1 92 ? 18.944 -2.008 -30.115 1.00 73.88 92 LEU A N 1
ATOM 743 C CA . LEU A 1 92 ? 19.225 -1.923 -28.695 1.00 73.88 92 LEU A CA 1
ATOM 744 C C . LEU A 1 92 ? 19.752 -3.264 -28.206 1.00 73.88 92 LEU A C 1
ATOM 746 O O . LEU A 1 92 ? 19.083 -4.294 -28.294 1.00 73.88 92 LEU A O 1
ATOM 750 N N . VAL A 1 93 ? 20.937 -3.238 -27.609 1.00 79.06 93 VAL A N 1
ATOM 751 C CA . VAL A 1 93 ? 21.480 -4.389 -26.887 1.00 79.06 93 VAL A CA 1
ATOM 752 C C . VAL A 1 93 ? 21.195 -4.239 -25.401 1.00 79.06 93 VAL A C 1
ATOM 754 O O . VAL A 1 93 ? 21.230 -3.145 -24.841 1.00 79.06 93 VAL A O 1
ATOM 757 N N . CYS A 1 94 ? 20.903 -5.342 -24.721 1.00 78.62 94 CYS A N 1
ATOM 758 C CA . CYS A 1 94 ? 20.736 -5.305 -23.274 1.00 78.62 94 CYS A CA 1
ATOM 759 C C . CYS A 1 94 ? 22.105 -5.262 -22.593 1.00 78.62 94 CYS A C 1
ATOM 761 O O . CYS A 1 94 ? 23.013 -6.018 -22.941 1.00 78.62 94 CYS A O 1
ATOM 763 N N . CYS A 1 95 ? 22.253 -4.401 -21.584 1.00 83.12 95 CYS A N 1
ATOM 764 C CA . CYS A 1 95 ? 23.427 -4.420 -20.720 1.00 83.12 95 CYS A CA 1
ATOM 765 C C . CYS A 1 95 ? 23.568 -5.822 -20.111 1.00 83.12 95 CYS A C 1
ATOM 767 O O . CYS A 1 95 ? 22.658 -6.288 -19.428 1.00 83.12 95 CYS A O 1
ATOM 769 N N . THR A 1 96 ? 24.711 -6.478 -20.306 1.00 81.62 96 THR A N 1
ATOM 770 C CA . THR A 1 96 ? 24.946 -7.869 -19.869 1.00 81.62 96 THR A CA 1
ATOM 771 C C . THR A 1 96 ? 24.712 -8.070 -18.369 1.00 81.62 96 THR A C 1
ATOM 773 O O . THR A 1 96 ? 24.118 -9.063 -17.953 1.00 81.62 96 THR A O 1
ATOM 776 N N . ALA A 1 97 ? 25.096 -7.089 -17.547 1.00 79.38 97 ALA A N 1
ATOM 777 C CA . ALA A 1 97 ? 24.839 -7.097 -16.107 1.00 79.38 97 ALA A CA 1
ATOM 778 C C . ALA A 1 97 ? 23.350 -6.920 -15.755 1.00 79.38 97 ALA A C 1
ATOM 780 O O . ALA A 1 97 ? 22.898 -7.423 -14.729 1.00 79.38 97 ALA A O 1
ATOM 781 N N . CYS A 1 98 ? 22.587 -6.201 -16.584 1.00 76.88 98 CYS A N 1
ATOM 782 C CA . CYS A 1 98 ? 21.140 -6.067 -16.415 1.00 76.88 98 CYS A CA 1
ATOM 783 C C . CYS A 1 98 ? 20.397 -7.310 -16.906 1.00 76.88 98 CYS A C 1
ATOM 785 O O . CYS A 1 98 ? 19.432 -7.713 -16.267 1.00 76.88 98 CYS A O 1
ATOM 787 N N . ASP A 1 99 ? 20.844 -7.918 -18.003 1.00 72.75 99 ASP A N 1
ATOM 788 C CA . ASP A 1 99 ? 20.182 -9.057 -18.641 1.00 72.75 99 ASP A CA 1
ATOM 789 C C . ASP A 1 99 ? 20.278 -10.332 -17.789 1.00 72.75 99 ASP A C 1
ATOM 791 O O . ASP A 1 99 ? 19.271 -11.005 -17.564 1.00 72.75 99 ASP A O 1
ATOM 795 N N . ALA A 1 100 ? 21.440 -10.569 -17.166 1.00 64.44 100 ALA A N 1
ATOM 796 C CA . ALA A 1 100 ? 21.661 -11.684 -16.240 1.00 64.44 100 ALA A CA 1
ATOM 797 C C . ALA A 1 100 ? 20.697 -11.700 -15.032 1.00 64.44 100 ALA A C 1
ATOM 799 O O . ALA A 1 100 ? 20.461 -12.755 -14.448 1.00 64.44 100 ALA A O 1
ATOM 800 N N . GLY A 1 101 ? 20.134 -10.546 -14.653 1.00 51.72 101 GLY A N 1
ATOM 801 C CA . GLY A 1 101 ? 19.164 -10.422 -13.559 1.00 51.72 101 GLY A CA 1
ATOM 802 C C . GLY A 1 101 ? 17.712 -10.220 -14.004 1.00 51.72 101 GLY A C 1
ATOM 803 O O . GLY A 1 101 ? 16.831 -10.132 -13.151 1.00 51.72 101 GLY A O 1
ATOM 804 N N . ALA A 1 102 ? 17.449 -10.088 -15.308 1.00 52.75 102 ALA A N 1
ATOM 805 C CA . ALA A 1 102 ? 16.181 -9.568 -15.820 1.00 52.75 102 ALA A CA 1
ATOM 806 C C . ALA A 1 102 ? 15.501 -10.431 -16.876 1.00 52.75 102 ALA A C 1
ATOM 808 O O . ALA A 1 102 ? 14.301 -10.249 -17.073 1.00 52.75 102 ALA A O 1
ATOM 809 N N . ASN A 1 103 ? 16.249 -11.323 -17.532 1.00 56.28 103 ASN A N 1
ATOM 810 C CA . ASN A 1 103 ? 15.755 -12.164 -18.614 1.00 56.28 103 ASN A CA 1
ATOM 811 C C . ASN A 1 103 ? 14.987 -11.342 -19.667 1.00 56.28 103 ASN A C 1
ATOM 813 O O . ASN A 1 103 ? 13.846 -11.651 -20.018 1.00 56.28 103 ASN A O 1
ATOM 817 N N . ILE A 1 104 ? 15.592 -10.243 -20.137 1.00 56.78 104 ILE A N 1
ATOM 818 C CA . ILE A 1 104 ? 14.963 -9.381 -21.148 1.00 56.78 104 ILE A CA 1
ATOM 819 C C . ILE A 1 104 ? 14.837 -10.166 -22.454 1.00 56.78 104 ILE A C 1
ATOM 821 O O . ILE A 1 104 ? 13.833 -10.049 -23.147 1.00 56.78 104 ILE A O 1
ATOM 825 N N . THR A 1 105 ? 15.768 -11.084 -22.719 1.00 54.56 105 THR A N 1
ATOM 826 C CA . THR A 1 105 ? 15.650 -12.083 -23.787 1.00 54.56 105 THR A CA 1
ATOM 827 C C . THR A 1 105 ? 14.371 -12.933 -23.683 1.00 54.56 105 THR A C 1
ATOM 829 O O . THR A 1 105 ? 13.747 -13.217 -24.706 1.00 54.56 105 THR A O 1
ATOM 832 N N . ALA A 1 106 ? 13.909 -13.299 -22.478 1.00 55.81 106 ALA A N 1
ATOM 833 C CA . ALA A 1 106 ? 12.611 -13.965 -22.311 1.00 55.81 106 ALA A CA 1
ATOM 834 C C . ALA A 1 106 ? 11.414 -13.023 -22.471 1.00 55.81 106 ALA A C 1
ATOM 836 O O . ALA A 1 106 ? 10.385 -13.471 -22.966 1.00 55.81 106 ALA A O 1
ATOM 837 N N . LEU A 1 107 ? 11.529 -11.734 -22.125 1.00 53.22 107 LEU A N 1
ATOM 838 C CA . LEU A 1 107 ? 10.495 -10.737 -22.454 1.00 53.22 107 LEU A CA 1
ATOM 839 C C . LEU A 1 107 ? 10.322 -10.597 -23.975 1.00 53.22 107 LEU A C 1
ATOM 841 O O . LEU A 1 107 ? 9.198 -10.511 -24.461 1.00 53.22 107 LEU A O 1
ATOM 845 N N . LEU A 1 108 ? 11.419 -10.662 -24.735 1.00 51.12 108 LEU A N 1
ATOM 846 C CA . LEU A 1 108 ? 11.382 -10.677 -26.203 1.00 51.12 108 LEU A CA 1
ATOM 847 C C . LEU A 1 108 ? 10.747 -11.956 -26.763 1.00 51.12 108 LEU A C 1
ATOM 849 O O . LEU A 1 108 ? 10.092 -11.900 -27.802 1.00 51.12 108 LEU A O 1
ATOM 853 N N . SER A 1 109 ? 10.916 -13.081 -26.061 1.00 49.75 109 SER A N 1
ATOM 854 C CA . SER A 1 109 ? 10.414 -14.400 -26.469 1.00 49.75 109 SER A CA 1
ATOM 855 C C . SER A 1 109 ? 8.950 -14.654 -26.074 1.00 49.75 109 SER A C 1
ATOM 857 O O . SER A 1 109 ? 8.262 -15.407 -26.756 1.00 49.75 109 SER A O 1
ATOM 859 N N . ALA A 1 110 ? 8.452 -14.045 -24.991 1.00 50.16 110 ALA A N 1
ATOM 860 C CA . ALA A 1 110 ? 7.098 -14.274 -24.470 1.00 50.16 110 ALA A CA 1
ATOM 861 C C . ALA A 1 110 ? 5.996 -13.543 -25.262 1.00 50.16 110 ALA A C 1
ATOM 863 O O . ALA A 1 110 ? 4.890 -14.063 -25.380 1.00 50.16 110 ALA A O 1
ATOM 864 N N . ASP A 1 111 ? 6.303 -12.387 -25.854 1.00 46.12 111 ASP A N 1
ATOM 865 C CA . ASP A 1 111 ? 5.368 -11.615 -26.692 1.00 46.12 111 ASP A CA 1
ATOM 866 C C . ASP A 1 111 ? 5.489 -11.964 -28.194 1.00 46.12 111 ASP A C 1
ATOM 868 O O . ASP A 1 111 ? 5.028 -11.209 -29.050 1.00 46.12 111 ASP A O 1
ATOM 872 N N . GLY A 1 112 ? 6.166 -13.063 -28.545 1.00 40.53 112 GLY A N 1
ATOM 873 C CA . GLY A 1 112 ? 6.349 -13.542 -29.924 1.00 40.53 112 GLY A CA 1
ATOM 874 C C . GLY A 1 112 ? 5.227 -14.449 -30.447 1.00 40.53 112 GLY A C 1
ATOM 875 O O . GLY A 1 112 ? 5.468 -15.221 -31.368 1.00 40.53 112 GLY A O 1
ATOM 876 N N . GLY A 1 113 ? 4.034 -14.419 -29.845 1.00 38.81 113 GLY A N 1
ATOM 877 C CA . GLY A 1 113 ? 2.950 -15.342 -30.204 1.00 38.81 113 GLY A CA 1
ATOM 878 C C . GLY A 1 113 ? 1.564 -14.921 -29.727 1.00 38.81 113 GLY A C 1
ATOM 879 O O . GLY A 1 113 ? 0.820 -15.744 -29.193 1.00 38.81 113 GLY A O 1
ATOM 880 N N . ARG A 1 114 ? 1.215 -13.641 -29.880 1.00 38.12 114 ARG A N 1
ATOM 881 C CA . ARG A 1 114 ? -0.186 -13.206 -29.812 1.00 38.12 114 ARG A CA 1
ATOM 882 C C . ARG A 1 114 ? -0.485 -12.198 -30.909 1.00 38.12 114 ARG A C 1
ATOM 884 O O . ARG A 1 114 ? -0.616 -10.997 -30.700 1.00 38.12 114 ARG A O 1
ATOM 891 N N . ASP A 1 115 ? -0.551 -12.746 -32.106 1.00 40.66 115 ASP A N 1
ATOM 892 C CA . ASP A 1 115 ? -1.157 -12.160 -33.283 1.00 40.66 115 ASP A CA 1
ATOM 893 C C . ASP A 1 115 ? -2.677 -12.169 -33.053 1.00 40.66 115 ASP A C 1
ATOM 895 O O . ASP A 1 115 ? -3.397 -13.068 -33.486 1.00 40.66 115 ASP A O 1
ATOM 899 N N . ASP A 1 116 ? -3.179 -11.169 -32.327 1.00 39.19 116 ASP A N 1
ATOM 900 C CA . ASP A 1 116 ? -4.607 -10.858 -32.337 1.00 39.19 116 ASP A CA 1
ATOM 901 C C . ASP A 1 116 ? -4.898 -10.123 -33.651 1.00 39.19 116 ASP A C 1
ATOM 903 O O . ASP A 1 116 ? -4.926 -8.894 -33.737 1.00 39.19 116 ASP A O 1
ATOM 907 N N . GLY A 1 117 ? -5.039 -10.925 -34.709 1.00 43.84 117 GLY A N 1
ATOM 908 C CA . GLY A 1 117 ? -5.541 -10.482 -35.997 1.00 43.84 117 GLY A CA 1
ATOM 909 C C . GLY A 1 117 ? -6.895 -9.800 -35.832 1.00 43.84 117 GLY A C 1
ATOM 910 O O . GLY A 1 117 ? -7.826 -10.363 -35.253 1.00 43.84 117 GLY A O 1
ATOM 911 N N . THR A 1 118 ? -6.991 -8.583 -36.358 1.00 37.59 118 THR A N 1
ATOM 912 C CA . THR A 1 118 ? -8.256 -7.943 -36.724 1.00 37.59 118 THR A CA 1
ATOM 913 C C . THR A 1 118 ? -8.128 -7.413 -38.141 1.00 37.59 118 THR A C 1
ATOM 915 O O . THR A 1 118 ? -7.074 -6.804 -38.433 1.00 37.59 118 THR A O 1
#

Organism: NCBI:txid2293568

Foldseek 3Di:
DDPVVVVVVVVVVVVVVVVVVVVVVVVVVVVVVVVVVVVVVVVVQLQQKWFWQDDPPPDFIEIAGPPPPPNPDGDDIDGNVVVLVCVVVGRYDYDPVRCVVPVVVVVVVVPPDDPPDD

Secondary structure (DSSP, 8-state):
--HHHHHHHHHHHHHHHHHHHHHHHHHHHHHHHHHHHHHHHHHHHHHT-EEEE---TTS--EEEETT-TT-SS--EEE-HHHHHHHHHHS-PEEPHHHHTTT-HHHHHHHTSS-----

Sequence (118 aa):
MGVGERLKSHRAVVAWLEYQLAQERRKVQDLEAEVAAREQAREDARRARYTVETTWPDMPNVLHRSGCRYNSSPQTNIRASEAVQRVRDDPLVCCTACDAGANITALLSADGGRDDGT

pLDDT: mean 77.23, std 17.06, range [37.59, 98.62]

Radius of gyration: 28.12 Å; chains: 1; bounding box: 61×25×78 Å